Protein AF-A0A2G2WR36-F1 (afdb_monomer_lite)

Organism: Capsicum baccatum (NCBI:txid33114)

pLDDT: mean 80.93, std 10.85, range [40.44, 93.38]

Foldseek 3Di:
DPQDEAAEDEPDDAPEEDEHAHYAEYEYADDQHEYEYAYAEYAEYAYEDDNYEYEYHYAEYAEYHYEEECEEYEYDYAEYAEYEYEEYNYEYEYDYAEYAEYEYEEECYEYEAAYAEYAEYEYEYYNYHYHHHYVYYNYYHYHD

Radius of gyration: 14.62 Å; chains: 1; bounding box: 48×35×26 Å

Structure (mmCIF, N/CA/C/O backbone):
data_AF-A0A2G2WR36-F1
#
_entry.id   AF-A0A2G2WR36-F1
#
loop_
_atom_site.group_PDB
_atom_site.id
_atom_site.type_symbol
_atom_site.label_atom_id
_atom_site.label_alt_id
_atom_site.label_comp_id
_atom_site.label_asym_id
_atom_site.label_entity_id
_atom_site.label_seq_id
_atom_site.pdbx_PDB_ins_code
_atom_site.Cartn_x
_atom_site.Cartn_y
_atom_site.Cartn_z
_atom_site.occupancy
_atom_site.B_iso_or_equiv
_atom_site.auth_seq_id
_atom_site.auth_comp_id
_atom_site.auth_asym_id
_atom_site.auth_atom_id
_atom_site.pdbx_PDB_model_num
ATOM 1 N N . MET A 1 1 ? -27.578 -4.378 6.962 1.00 42.62 1 MET A N 1
ATOM 2 C CA . MET A 1 1 ? -26.174 -4.473 6.534 1.00 42.62 1 MET A CA 1
ATOM 3 C C . MET A 1 1 ? -25.582 -5.659 7.254 1.00 42.62 1 MET A C 1
ATOM 5 O O . MET A 1 1 ? -25.434 -5.601 8.467 1.00 42.62 1 MET A O 1
ATOM 9 N N . THR A 1 2 ? -25.398 -6.766 6.547 1.00 40.44 2 THR A N 1
ATOM 10 C CA . THR A 1 2 ? -24.475 -7.819 6.970 1.00 40.44 2 THR A CA 1
ATOM 11 C C . THR A 1 2 ? -23.077 -7.257 6.755 1.00 40.44 2 THR A C 1
ATOM 13 O O . THR A 1 2 ? -22.782 -6.759 5.674 1.00 40.44 2 THR A O 1
ATOM 16 N N . VAL A 1 3 ? -22.293 -7.186 7.826 1.00 48.81 3 VAL A N 1
ATOM 17 C CA . VAL A 1 3 ? -20.876 -6.839 7.738 1.00 48.81 3 VAL A CA 1
ATOM 18 C C . VAL A 1 3 ? -20.191 -8.168 7.484 1.00 48.81 3 VAL A C 1
ATOM 20 O O . VAL A 1 3 ? -20.155 -9.004 8.389 1.00 48.81 3 VAL A O 1
ATOM 23 N N . ASP A 1 4 ? -19.762 -8.404 6.251 1.00 56.31 4 ASP A N 1
ATOM 24 C CA . ASP A 1 4 ? -18.991 -9.601 5.946 1.00 56.31 4 ASP A CA 1
ATOM 25 C C . ASP A 1 4 ? -17.599 -9.396 6.551 1.00 56.31 4 ASP A C 1
ATOM 27 O O . ASP A 1 4 ? -16.868 -8.467 6.197 1.00 56.31 4 ASP A O 1
ATOM 31 N N . LEU A 1 5 ? -17.320 -10.193 7.583 1.00 60.22 5 LEU A N 1
ATOM 32 C CA . LEU A 1 5 ? -16.052 -10.232 8.296 1.00 60.22 5 LEU A CA 1
ATOM 33 C C . LEU A 1 5 ? -15.257 -11.402 7.729 1.00 60.22 5 LEU A C 1
ATOM 35 O O . LEU A 1 5 ? -15.575 -12.558 8.021 1.00 60.22 5 LEU A O 1
ATOM 39 N N . PHE A 1 6 ? -14.230 -11.103 6.943 1.00 65.88 6 PHE A N 1
ATOM 40 C CA . PHE A 1 6 ? -13.301 -12.118 6.468 1.00 65.88 6 PHE A CA 1
ATOM 41 C C . PHE A 1 6 ? -12.182 -12.280 7.494 1.00 65.88 6 PHE A C 1
ATOM 43 O O . PHE A 1 6 ? -11.482 -11.329 7.848 1.00 65.88 6 PHE A O 1
ATOM 50 N N . THR A 1 7 ? -12.057 -13.491 8.034 1.00 64.25 7 THR A N 1
ATOM 51 C CA . THR A 1 7 ? -11.033 -13.813 9.036 1.00 64.25 7 THR A CA 1
ATOM 52 C C . THR A 1 7 ? -9.643 -13.915 8.428 1.00 64.25 7 THR A C 1
ATOM 54 O O . THR A 1 7 ? -8.677 -13.652 9.127 1.00 64.25 7 THR A O 1
ATOM 57 N N . SER A 1 8 ? -9.560 -14.299 7.157 1.00 65.06 8 SER A N 1
ATOM 58 C CA . SER A 1 8 ? -8.372 -14.196 6.319 1.00 65.06 8 SER A CA 1
ATOM 59 C C . SER A 1 8 ? -8.827 -14.234 4.867 1.00 65.06 8 SER A C 1
ATOM 61 O O . SER A 1 8 ? -9.792 -14.943 4.562 1.00 65.06 8 SER A O 1
ATOM 63 N N . ILE A 1 9 ? -8.162 -13.474 4.012 1.00 69.56 9 ILE A N 1
ATOM 64 C CA . ILE A 1 9 ? -8.235 -13.605 2.559 1.00 69.56 9 ILE A CA 1
ATOM 65 C C . ILE A 1 9 ? -6.863 -14.084 2.109 1.00 69.56 9 ILE A C 1
ATOM 67 O O . ILE A 1 9 ? -5.856 -13.555 2.575 1.00 69.56 9 ILE A O 1
ATOM 71 N N . ASP A 1 10 ? -6.884 -15.120 1.285 1.00 66.38 10 ASP A N 1
ATOM 72 C CA . ASP A 1 10 ? -5.730 -15.683 0.602 1.00 66.38 10 ASP A CA 1
ATOM 73 C C . ASP A 1 10 ? -6.059 -15.539 -0.880 1.00 66.38 10 ASP A C 1
ATOM 75 O O . ASP A 1 10 ? -7.054 -16.126 -1.329 1.00 66.38 10 ASP A O 1
ATOM 79 N N . ILE A 1 11 ? -5.355 -14.648 -1.573 1.00 64.00 11 ILE A N 1
ATOM 80 C CA . ILE A 1 11 ? -5.595 -14.400 -2.994 1.00 64.00 11 ILE A CA 1
ATOM 81 C C . ILE A 1 11 ? -4.681 -15.371 -3.740 1.00 64.00 11 ILE A C 1
ATOM 83 O O . ILE A 1 11 ? -3.464 -15.247 -3.715 1.00 64.00 11 ILE A O 1
ATOM 87 N N . LEU A 1 12 ? -5.279 -16.468 -4.212 1.00 52.41 12 LEU A N 1
ATOM 88 C CA . LEU A 1 12 ? -4.573 -17.647 -4.737 1.00 52.41 12 LEU A CA 1
ATOM 89 C C . LEU A 1 12 ? -4.817 -17.864 -6.234 1.00 52.41 12 LEU A C 1
ATOM 91 O O . LEU A 1 12 ? -4.203 -18.754 -6.826 1.00 52.41 12 LEU A O 1
ATOM 95 N N . ASP A 1 13 ? -5.759 -17.122 -6.815 1.00 58.72 13 ASP A N 1
ATOM 96 C CA . ASP A 1 13 ? -6.116 -17.190 -8.224 1.00 58.72 13 ASP A CA 1
ATOM 97 C C . ASP A 1 13 ? -5.752 -15.842 -8.860 1.00 58.72 13 ASP A C 1
ATOM 99 O O . ASP A 1 13 ? -6.143 -14.804 -8.346 1.00 58.72 13 ASP A O 1
ATOM 103 N N . ALA A 1 14 ? -5.012 -15.878 -9.971 1.00 62.50 14 ALA A N 1
ATOM 104 C CA . ALA A 1 14 ? -4.585 -14.679 -10.688 1.00 62.50 14 ALA A CA 1
ATOM 105 C C . ALA A 1 14 ? -5.761 -13.802 -11.142 1.00 62.50 14 ALA A C 1
ATOM 107 O O . ALA A 1 14 ? -6.782 -14.336 -11.601 1.00 62.50 14 ALA A O 1
ATOM 108 N N . ASP A 1 15 ? -5.552 -12.484 -11.139 1.00 72.81 15 ASP A N 1
ATOM 109 C CA . ASP A 1 15 ? -6.476 -11.468 -11.652 1.00 72.81 15 ASP A CA 1
ATOM 110 C C . ASP A 1 15 ? -7.756 -11.284 -10.808 1.00 72.81 15 ASP A C 1
ATOM 112 O O . ASP A 1 15 ? -8.845 -11.019 -11.352 1.00 72.81 15 ASP A O 1
ATOM 116 N N . ASP A 1 16 ? -7.676 -11.438 -9.484 1.00 76.69 16 ASP A N 1
ATOM 117 C CA . ASP A 1 16 ? -8.828 -11.354 -8.592 1.00 76.69 16 ASP A CA 1
ATOM 118 C C . ASP A 1 16 ? -9.160 -9.905 -8.187 1.00 76.69 16 ASP A C 1
ATOM 120 O O . ASP A 1 16 ? -8.320 -9.056 -7.897 1.00 76.69 16 ASP A O 1
ATOM 124 N N . ILE A 1 17 ? -10.465 -9.605 -8.120 1.00 81.38 17 ILE A N 1
ATOM 125 C CA . ILE A 1 17 ? -10.976 -8.330 -7.595 1.00 81.38 17 ILE A CA 1
ATOM 126 C C . ILE A 1 17 ? -11.900 -8.605 -6.419 1.00 81.38 17 ILE A C 1
ATOM 128 O O . ILE A 1 17 ? -12.994 -9.165 -6.582 1.00 81.38 17 ILE A O 1
ATOM 132 N N . LEU A 1 18 ? -11.514 -8.130 -5.236 1.00 80.38 18 LEU A N 1
ATOM 133 C CA . LEU A 1 18 ? -12.246 -8.371 -4.003 1.00 80.38 18 LEU A CA 1
ATOM 134 C C . LEU A 1 18 ? -12.734 -7.087 -3.332 1.00 80.38 18 LEU A C 1
ATOM 136 O O . LEU A 1 18 ? -12.008 -6.113 -3.163 1.00 80.38 18 LEU A O 1
ATOM 140 N N . TYR A 1 19 ? -13.983 -7.136 -2.864 1.00 82.56 19 TYR A N 1
ATOM 141 C CA . TYR A 1 19 ? -14.600 -6.089 -2.056 1.00 82.56 19 TYR A CA 1
ATOM 142 C C . TYR A 1 19 ? -14.940 -6.626 -0.669 1.00 82.56 19 TYR A C 1
ATOM 144 O O . TYR A 1 19 ? -15.737 -7.560 -0.531 1.00 82.56 19 TYR A O 1
ATOM 152 N N . ALA A 1 20 ? -14.403 -5.999 0.374 1.00 79.75 20 ALA A N 1
ATOM 153 C CA . ALA A 1 20 ? -14.640 -6.391 1.756 1.00 79.75 20 ALA A CA 1
ATOM 154 C C . ALA A 1 20 ? -14.971 -5.186 2.649 1.00 79.75 20 ALA A C 1
ATOM 156 O O . ALA A 1 20 ? -14.516 -4.066 2.457 1.00 79.75 20 ALA A O 1
ATOM 157 N N . SER A 1 21 ? -15.785 -5.391 3.685 1.00 83.81 21 SER A N 1
ATOM 158 C CA . SER A 1 21 ? -15.971 -4.341 4.700 1.00 83.81 21 SER A CA 1
ATOM 159 C C . SER A 1 21 ? -14.872 -4.402 5.751 1.00 83.81 21 SER A C 1
ATOM 161 O O . SER A 1 21 ? -14.233 -3.396 6.046 1.00 83.81 21 SER A O 1
ATOM 163 N N . VAL A 1 22 ? -14.660 -5.581 6.334 1.00 81.12 22 VAL A N 1
ATOM 164 C CA . VAL A 1 22 ? -13.655 -5.778 7.376 1.00 81.12 22 VAL A CA 1
ATOM 165 C C . VAL A 1 22 ? -12.885 -7.052 7.084 1.00 81.12 22 VAL A C 1
ATOM 167 O O . VAL A 1 22 ? -13.472 -8.133 6.991 1.00 81.12 22 VAL A O 1
ATOM 170 N N . VAL A 1 23 ? -11.571 -6.905 6.994 1.00 80.44 23 VAL A N 1
ATOM 171 C CA . VAL A 1 23 ? -10.622 -7.991 6.795 1.00 80.44 23 VAL A CA 1
ATOM 172 C C . VAL A 1 23 ? -9.691 -8.036 7.995 1.00 80.44 23 VAL A C 1
ATOM 174 O O . VAL A 1 23 ? -9.080 -7.035 8.370 1.00 80.44 23 VAL A O 1
ATOM 177 N N . SER A 1 24 ? -9.602 -9.193 8.643 1.00 80.00 24 SER A N 1
ATOM 178 C CA . SER A 1 24 ? -8.638 -9.370 9.729 1.00 80.00 24 SER A CA 1
ATOM 179 C C . SER A 1 24 ? -7.222 -9.482 9.170 1.00 80.00 24 SER A C 1
ATOM 181 O O . SER A 1 24 ? -6.339 -8.753 9.605 1.00 80.00 24 SER A O 1
ATOM 183 N N . SER A 1 25 ? -7.011 -10.346 8.184 1.00 78.06 25 SER A N 1
ATOM 184 C CA . SER A 1 25 ? -5.718 -10.504 7.527 1.00 78.06 25 SER A CA 1
ATOM 185 C C . SER A 1 25 ? -5.885 -10.694 6.029 1.00 78.06 25 SER A C 1
ATOM 187 O O . SER A 1 25 ? -6.786 -11.410 5.591 1.00 78.06 25 SER A O 1
ATOM 189 N N . VAL A 1 26 ? -5.011 -10.049 5.273 1.00 76.88 26 VAL A N 1
ATOM 190 C CA . VAL A 1 26 ? -4.720 -10.374 3.880 1.00 76.88 26 VAL A CA 1
ATOM 191 C C . VAL A 1 26 ? -3.335 -10.994 3.898 1.00 76.88 26 VAL A C 1
ATOM 193 O O . VAL A 1 26 ? -2.414 -10.379 4.444 1.00 76.88 26 VAL A O 1
ATOM 196 N N . SER A 1 27 ? -3.225 -12.220 3.403 1.00 73.94 27 SER A N 1
ATOM 197 C CA . SER A 1 27 ? -1.941 -12.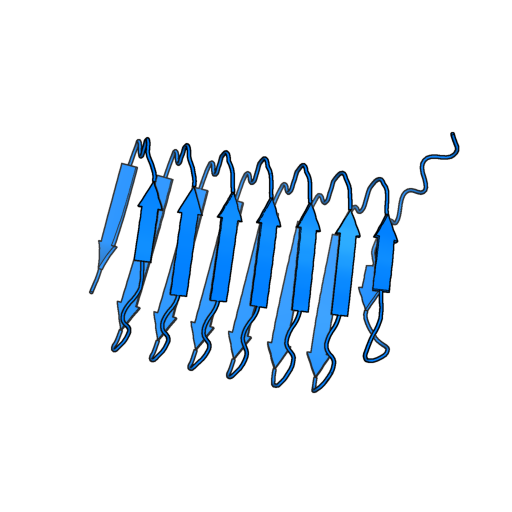821 3.068 1.00 73.94 27 SER A CA 1
ATOM 198 C C . SER A 1 27 ? -1.956 -13.157 1.594 1.00 73.94 27 SER A C 1
ATOM 200 O O . SER A 1 27 ? -2.941 -13.721 1.125 1.00 73.94 27 SER A O 1
ATOM 202 N N . SER A 1 28 ? -0.874 -12.827 0.919 1.00 67.44 28 SER A N 1
ATOM 203 C CA . SER A 1 28 ? -0.682 -13.113 -0.490 1.00 67.44 28 SER A CA 1
ATOM 204 C C . SER A 1 28 ? 0.766 -13.555 -0.649 1.00 67.44 28 SER A C 1
ATOM 206 O O . SER A 1 28 ? 1.664 -12.750 -0.424 1.00 67.44 28 SER A O 1
ATOM 208 N N . ASP A 1 29 ? 0.961 -14.839 -0.953 1.00 63.00 29 ASP A N 1
ATOM 209 C CA . ASP A 1 29 ? 2.224 -15.365 -1.483 1.00 63.00 29 ASP A CA 1
ATOM 210 C C . ASP A 1 29 ? 1.989 -15.514 -2.992 1.00 63.00 29 ASP A C 1
ATOM 212 O O . ASP A 1 29 ? 1.581 -16.581 -3.470 1.00 63.00 29 ASP A O 1
ATOM 216 N N . ILE A 1 30 ? 2.091 -14.398 -3.708 1.00 57.75 30 ILE A N 1
ATOM 217 C CA . ILE A 1 30 ? 1.667 -14.289 -5.104 1.00 57.75 30 ILE A CA 1
ATOM 218 C C . ILE A 1 30 ? 2.886 -14.489 -6.006 1.00 57.75 30 ILE A C 1
ATOM 220 O O . ILE A 1 30 ? 3.941 -13.907 -5.789 1.00 57.75 30 ILE A O 1
ATOM 224 N N . LEU A 1 31 ? 2.718 -15.354 -7.008 1.00 53.34 31 LEU A N 1
ATOM 225 C CA . LEU A 1 31 ? 3.643 -15.525 -8.124 1.00 53.34 31 LEU A CA 1
ATOM 226 C C . LEU A 1 31 ? 2.863 -15.245 -9.410 1.00 53.34 31 LEU A C 1
ATOM 228 O O . LEU A 1 31 ? 1.916 -15.993 -9.686 1.00 53.34 31 LEU A O 1
ATOM 232 N N . ASP A 1 32 ? 3.269 -14.250 -10.199 1.00 61.31 32 ASP A N 1
ATOM 233 C CA . ASP A 1 32 ? 2.712 -13.967 -11.536 1.00 61.31 32 ASP A CA 1
ATOM 234 C C . ASP A 1 32 ? 1.186 -13.666 -11.572 1.00 61.31 32 ASP A C 1
ATOM 236 O O . ASP A 1 32 ? 0.463 -14.221 -12.416 1.00 61.31 32 ASP A O 1
ATOM 240 N N . ALA A 1 33 ? 0.647 -12.862 -10.647 1.00 68.62 33 ALA A N 1
ATOM 241 C CA . ALA A 1 33 ? -0.798 -12.637 -10.526 1.00 68.62 33 ALA A CA 1
ATOM 242 C C . ALA A 1 33 ? -1.187 -11.260 -9.955 1.00 68.62 33 ALA A C 1
ATOM 244 O O . ALA A 1 33 ? -1.052 -11.032 -8.764 1.00 68.62 33 ALA A O 1
ATOM 245 N N . ASP A 1 34 ? -1.768 -10.400 -10.792 1.00 78.94 34 ASP A N 1
ATOM 246 C CA . ASP A 1 34 ? -2.160 -9.034 -10.417 1.00 78.94 34 ASP A CA 1
ATOM 247 C C . ASP A 1 34 ? -3.518 -9.004 -9.691 1.00 78.94 34 ASP A C 1
ATOM 249 O O . ASP A 1 34 ? -4.540 -9.377 -10.276 1.00 78.94 34 ASP A O 1
ATOM 253 N N . ASP A 1 35 ? -3.597 -8.485 -8.466 1.00 78.38 35 ASP A N 1
ATOM 254 C CA . ASP A 1 35 ? -4.833 -8.465 -7.680 1.00 78.38 35 ASP A CA 1
ATOM 255 C C . ASP A 1 35 ? -5.283 -7.065 -7.237 1.00 78.38 35 ASP A C 1
ATOM 257 O O . ASP A 1 35 ? -4.515 -6.134 -6.984 1.00 78.38 35 ASP A O 1
ATOM 261 N N . ILE A 1 36 ? -6.603 -6.898 -7.081 1.00 82.25 36 ILE A N 1
ATOM 262 C CA . ILE A 1 36 ? -7.204 -5.667 -6.553 1.00 82.25 36 ILE A CA 1
ATOM 263 C C . ILE A 1 36 ? -8.050 -5.965 -5.320 1.00 82.25 36 ILE A C 1
ATOM 265 O O . ILE A 1 36 ? -9.081 -6.641 -5.386 1.00 82.25 36 ILE A O 1
ATOM 269 N N . LEU A 1 37 ? -7.710 -5.329 -4.198 1.00 82.06 37 LEU A N 1
ATOM 270 C CA . LEU A 1 37 ? -8.502 -5.380 -2.971 1.00 82.06 37 LEU A CA 1
ATOM 271 C C . LEU A 1 37 ? -9.039 -3.998 -2.586 1.00 82.06 37 LEU A C 1
ATOM 273 O O . LEU A 1 37 ? -8.288 -3.060 -2.347 1.00 82.06 37 LEU A O 1
ATOM 277 N N . ASP A 1 38 ? -10.358 -3.890 -2.431 1.00 85.81 38 ASP A N 1
ATOM 278 C CA . ASP A 1 38 ? -11.036 -2.733 -1.841 1.00 85.81 38 ASP A CA 1
ATOM 279 C C . ASP A 1 38 ? -11.676 -3.131 -0.506 1.00 85.81 38 ASP A C 1
ATOM 281 O O . ASP A 1 38 ? -12.655 -3.888 -0.444 1.00 85.81 38 ASP A O 1
ATOM 285 N N . ALA A 1 39 ? -11.104 -2.629 0.589 1.00 82.94 39 ALA A N 1
ATOM 286 C CA . ALA A 1 39 ? -11.524 -2.944 1.943 1.00 82.94 39 ALA A CA 1
ATOM 287 C C . ALA A 1 39 ? -11.742 -1.693 2.804 1.00 82.94 39 ALA A C 1
ATOM 289 O O . ALA A 1 39 ? -10.920 -0.792 2.854 1.00 82.94 39 ALA A O 1
ATOM 290 N N . SER A 1 40 ? -12.807 -1.619 3.609 1.00 86.69 40 SER A N 1
ATOM 291 C CA . SER A 1 40 ? -12.927 -0.461 4.521 1.00 86.69 40 SER A CA 1
ATOM 292 C C . SER A 1 40 ? -11.904 -0.514 5.664 1.00 86.69 40 SER A C 1
ATOM 294 O O . SER A 1 40 ? -11.283 0.498 5.993 1.00 86.69 40 SER A O 1
ATOM 296 N N . VAL A 1 41 ? -11.726 -1.680 6.287 1.00 83.25 41 VAL A N 1
ATOM 297 C CA . VAL A 1 41 ? -10.788 -1.877 7.401 1.00 83.25 41 VAL A CA 1
ATOM 298 C C . VAL A 1 41 ? -9.999 -3.160 7.193 1.00 83.25 41 VAL A C 1
ATOM 300 O O . VAL A 1 41 ? -10.604 -4.222 7.041 1.00 83.25 41 VAL A O 1
ATOM 303 N N . VAL A 1 42 ? -8.674 -3.067 7.276 1.00 82.44 42 VAL A N 1
ATOM 304 C CA . VAL A 1 42 ? -7.754 -4.207 7.230 1.00 82.44 42 VAL A CA 1
ATOM 305 C C . VAL A 1 42 ? -6.884 -4.201 8.484 1.00 82.44 42 VAL A C 1
ATOM 307 O O . VAL A 1 42 ? -6.217 -3.211 8.784 1.00 82.44 42 VAL A O 1
ATOM 310 N N . SER A 1 43 ? -6.902 -5.276 9.273 1.00 84.38 43 SER A N 1
ATOM 311 C CA . SER A 1 43 ? -6.068 -5.311 10.483 1.00 84.38 43 SER A CA 1
ATOM 312 C C . SER A 1 43 ? -4.601 -5.600 10.157 1.00 84.38 43 SER A C 1
ATOM 314 O O . SER A 1 43 ? -3.719 -4.980 10.751 1.00 84.38 43 SER A O 1
ATOM 316 N N . SER A 1 44 ? -4.325 -6.498 9.217 1.00 81.62 44 SER A N 1
ATOM 317 C CA . SER A 1 44 ? -2.967 -6.764 8.744 1.00 81.62 44 SER A CA 1
ATOM 318 C C . SER A 1 44 ? -2.950 -7.122 7.265 1.00 81.62 44 SER A C 1
ATOM 320 O O . SER A 1 44 ? -3.769 -7.924 6.818 1.00 81.62 44 SER A O 1
ATOM 322 N N . VAL A 1 45 ? -1.987 -6.567 6.548 1.00 81.25 45 VAL A N 1
ATOM 323 C CA . VAL A 1 45 ? -1.586 -6.983 5.206 1.00 81.25 45 VAL A CA 1
ATOM 324 C C . VAL A 1 45 ? -0.183 -7.553 5.336 1.00 81.25 45 VAL A C 1
ATOM 326 O O . VAL A 1 45 ? 0.666 -6.919 5.964 1.00 81.25 45 VAL A O 1
ATOM 329 N N . SER A 1 46 ? 0.012 -8.758 4.822 1.00 82.06 46 SER A N 1
ATOM 330 C CA . SER A 1 46 ? 1.317 -9.387 4.664 1.00 82.06 46 SER A CA 1
ATOM 331 C C . SER A 1 46 ? 1.390 -9.866 3.229 1.00 82.06 46 SER A C 1
ATOM 333 O O . SER A 1 46 ? 0.568 -10.703 2.860 1.00 82.06 46 SER A O 1
ATOM 335 N N . LYS A 1 47 ? 2.317 -9.347 2.437 1.00 75.31 47 LYS A N 1
ATOM 336 C CA . LYS A 1 47 ? 2.548 -9.873 1.096 1.00 75.31 47 LYS A CA 1
ATOM 337 C C . LYS A 1 47 ? 4.015 -10.208 0.905 1.00 75.31 47 LYS A C 1
ATOM 339 O O . LYS A 1 47 ? 4.869 -9.497 1.431 1.00 75.31 47 LYS A O 1
ATOM 344 N N . ASP A 1 48 ? 4.233 -11.303 0.206 1.00 68.94 48 ASP A N 1
ATOM 345 C CA . ASP A 1 48 ? 5.512 -11.732 -0.339 1.00 68.94 48 ASP A CA 1
ATOM 346 C C . ASP A 1 48 ? 5.234 -11.873 -1.841 1.00 68.94 48 ASP A C 1
ATOM 348 O O . ASP A 1 48 ? 4.509 -12.790 -2.253 1.00 68.94 48 ASP A O 1
ATOM 352 N N . ILE A 1 49 ? 5.624 -10.854 -2.609 1.00 64.12 49 ILE A N 1
ATOM 353 C CA . ILE A 1 49 ? 5.236 -10.686 -4.016 1.00 64.12 49 ILE A CA 1
ATOM 354 C C . ILE A 1 49 ? 6.458 -10.912 -4.897 1.00 64.12 49 ILE A C 1
ATOM 356 O O . ILE A 1 49 ? 7.542 -10.408 -4.597 1.00 64.12 49 ILE A O 1
ATOM 360 N N . LEU A 1 50 ? 6.271 -11.702 -5.953 1.00 57.81 50 LEU A N 1
ATOM 361 C CA . LEU A 1 50 ? 7.268 -11.892 -6.996 1.00 57.81 50 LEU A CA 1
ATOM 362 C C . LEU A 1 50 ? 6.601 -12.053 -8.374 1.00 57.81 50 LEU A C 1
ATOM 364 O O . LEU A 1 50 ? 5.755 -12.934 -8.567 1.00 57.81 50 LEU A O 1
ATOM 368 N N . ASP A 1 51 ? 7.045 -11.246 -9.330 1.00 63.34 51 ASP A N 1
ATOM 369 C CA . ASP A 1 51 ? 6.498 -11.057 -10.677 1.00 63.34 51 ASP A CA 1
ATOM 370 C C . ASP A 1 51 ? 4.973 -10.683 -10.755 1.00 63.34 51 ASP A C 1
ATOM 372 O O . ASP A 1 51 ? 4.288 -11.124 -11.681 1.00 63.34 51 ASP A O 1
ATOM 376 N N . ALA A 1 52 ? 4.385 -9.929 -9.809 1.00 70.31 52 ALA A N 1
ATOM 377 C CA . ALA A 1 52 ? 2.984 -9.469 -9.809 1.00 70.31 52 ALA A CA 1
ATOM 378 C C . ALA A 1 52 ? 2.725 -8.005 -9.364 1.00 70.31 52 ALA A C 1
ATOM 380 O O . ALA A 1 52 ? 3.214 -7.576 -8.324 1.00 70.31 52 ALA A O 1
ATOM 381 N N . ASP A 1 53 ? 1.826 -7.294 -10.064 1.00 79.00 53 ASP A N 1
ATOM 382 C CA . ASP A 1 53 ? 1.433 -5.908 -9.745 1.00 79.00 53 ASP A CA 1
ATOM 383 C C . ASP A 1 53 ? 0.068 -5.847 -9.013 1.00 79.00 53 ASP A C 1
ATOM 385 O O . ASP A 1 53 ? -0.990 -6.068 -9.620 1.00 79.00 53 ASP A O 1
ATOM 389 N N . ASP A 1 54 ? 0.020 -5.437 -7.740 1.00 78.50 54 ASP A N 1
ATOM 390 C CA . ASP A 1 54 ? -1.234 -5.342 -6.982 1.00 78.50 54 ASP A CA 1
ATOM 391 C C . ASP A 1 54 ? -1.687 -3.912 -6.652 1.00 78.50 54 ASP A C 1
ATOM 393 O O . ASP A 1 54 ? -0.929 -2.952 -6.478 1.00 78.50 54 ASP A O 1
ATOM 397 N N . ILE A 1 55 ? -2.997 -3.778 -6.402 1.00 83.69 55 ILE A N 1
ATOM 398 C CA . ILE A 1 55 ? -3.594 -2.541 -5.891 1.00 83.69 55 ILE A CA 1
ATOM 399 C C . ILE A 1 55 ? -4.445 -2.788 -4.644 1.00 83.69 55 ILE A C 1
ATOM 401 O O . ILE A 1 55 ? -5.469 -3.477 -4.669 1.00 83.69 55 ILE A O 1
ATOM 405 N N . LEU A 1 56 ? -4.109 -2.097 -3.550 1.00 84.38 56 LEU A N 1
ATOM 406 C CA . LEU A 1 56 ? -4.893 -2.094 -2.314 1.00 84.38 56 LEU A CA 1
ATOM 407 C C . LEU A 1 56 ? -5.521 -0.725 -2.032 1.00 84.38 56 LEU A C 1
ATOM 409 O O . LEU A 1 56 ? -4.842 0.271 -1.785 1.00 84.38 56 LEU A O 1
ATOM 413 N N . TYR A 1 57 ? -6.849 -0.698 -1.943 1.00 86.56 57 TYR A N 1
ATOM 414 C CA . TYR A 1 57 ? -7.624 0.415 -1.408 1.00 86.56 57 TYR A CA 1
ATOM 415 C C . TYR A 1 57 ? -8.121 0.098 0.000 1.00 86.56 57 TYR A C 1
ATOM 417 O O . TYR A 1 57 ? -8.889 -0.843 0.210 1.00 86.56 57 TYR A O 1
ATOM 425 N N . ALA A 1 58 ? -7.744 0.929 0.973 1.00 85.50 58 ALA A N 1
ATOM 426 C CA . ALA A 1 58 ? -8.250 0.829 2.329 1.00 85.50 58 ALA A CA 1
ATOM 427 C C . ALA A 1 58 ? -8.570 2.170 2.996 1.00 85.50 58 ALA A C 1
ATOM 429 O O . ALA A 1 58 ? -7.925 3.189 2.778 1.00 85.50 58 ALA A O 1
ATOM 430 N N . SER A 1 59 ? -9.569 2.209 3.883 1.00 88.75 59 SER A N 1
ATOM 431 C CA . SER A 1 59 ? -9.727 3.397 4.743 1.00 88.75 59 SER A CA 1
ATOM 432 C C . SER A 1 59 ? -8.791 3.322 5.947 1.00 88.75 59 SER A C 1
ATOM 434 O O . SER A 1 59 ? -8.124 4.301 6.279 1.00 88.75 59 SER A O 1
ATOM 436 N N . ILE A 1 60 ? -8.732 2.169 6.611 1.00 86.75 60 ILE A N 1
ATOM 437 C CA . ILE A 1 60 ? -7.909 1.968 7.805 1.00 86.75 60 ILE A CA 1
ATOM 438 C C . ILE A 1 60 ? -7.113 0.681 7.647 1.00 86.75 60 ILE A C 1
ATOM 440 O O . ILE A 1 60 ? -7.709 -0.380 7.464 1.00 86.75 60 ILE A O 1
ATOM 444 N N . VAL A 1 61 ? -5.796 0.780 7.809 1.00 86.25 61 VAL A N 1
ATOM 445 C CA . VAL A 1 61 ? -4.889 -0.363 7.873 1.00 86.25 61 VAL A CA 1
ATOM 446 C C . VAL A 1 61 ? -4.109 -0.321 9.181 1.00 86.25 61 VAL A C 1
ATOM 448 O O . VAL A 1 61 ? -3.473 0.678 9.519 1.00 86.25 61 VAL A O 1
ATOM 451 N N . SER A 1 62 ? -4.171 -1.388 9.971 1.00 87.94 62 SER A N 1
ATOM 452 C CA . SER A 1 62 ? -3.398 -1.433 11.217 1.00 87.94 62 SER A CA 1
ATOM 453 C C . SER A 1 62 ? -1.928 -1.758 10.962 1.00 87.94 62 SER A C 1
ATOM 455 O O . SER A 1 62 ? -1.069 -1.117 11.558 1.00 87.94 62 SER A O 1
ATOM 457 N N . SER A 1 63 ? -1.621 -2.700 10.077 1.00 86.25 63 SER A N 1
ATOM 458 C CA . SER A 1 63 ? -0.241 -3.044 9.734 1.00 86.25 63 SER A CA 1
ATOM 459 C C . SER A 1 63 ? -0.139 -3.431 8.270 1.00 86.25 63 SER A C 1
ATOM 461 O O . SER A 1 63 ? -0.986 -4.184 7.790 1.00 86.25 63 SER A O 1
ATOM 463 N N . VAL A 1 64 ? 0.909 -2.952 7.613 1.00 85.19 64 VAL A N 1
ATOM 464 C CA . VAL A 1 64 ? 1.352 -3.391 6.289 1.00 85.19 64 VAL A CA 1
ATOM 465 C C . VAL A 1 64 ? 2.762 -3.934 6.445 1.00 85.19 64 VAL A C 1
ATOM 467 O O . VAL A 1 64 ? 3.604 -3.262 7.043 1.00 85.19 64 VAL A O 1
ATOM 470 N N . LEU A 1 65 ? 2.960 -5.164 5.991 1.00 85.44 65 LEU A N 1
ATOM 471 C CA . LEU A 1 65 ? 4.247 -5.821 5.836 1.00 85.44 65 LEU A CA 1
ATOM 472 C C . LEU A 1 65 ? 4.315 -6.286 4.385 1.00 85.44 65 LEU A C 1
ATOM 474 O O . LEU A 1 65 ? 3.470 -7.086 3.981 1.00 85.44 65 LEU A O 1
ATOM 478 N N . THR A 1 66 ? 5.272 -5.775 3.633 1.00 81.19 66 THR A N 1
ATOM 479 C CA . THR A 1 66 ? 5.446 -6.144 2.230 1.00 81.19 66 THR A CA 1
ATOM 480 C C . THR A 1 66 ? 6.914 -6.440 1.982 1.00 81.19 66 THR A C 1
ATOM 482 O O . THR A 1 66 ? 7.769 -5.688 2.447 1.00 81.19 66 THR A O 1
ATOM 485 N N . ASP A 1 67 ? 7.168 -7.562 1.329 1.00 78.88 67 ASP A N 1
ATOM 486 C CA . ASP A 1 67 ? 8.453 -7.933 0.742 1.00 78.88 67 ASP A CA 1
ATOM 487 C C . ASP A 1 67 ? 8.184 -8.033 -0.763 1.00 78.88 67 ASP A C 1
ATOM 489 O O . ASP A 1 67 ? 7.285 -8.785 -1.165 1.00 78.88 67 ASP A O 1
ATOM 493 N N . ILE A 1 68 ? 8.819 -7.164 -1.548 1.00 73.44 68 ILE A N 1
ATOM 494 C CA . ILE A 1 68 ? 8.536 -6.979 -2.976 1.00 73.44 68 ILE A CA 1
ATOM 495 C C . ILE A 1 68 ? 9.834 -7.119 -3.754 1.00 73.44 68 ILE A C 1
ATOM 497 O O . ILE A 1 68 ? 10.857 -6.521 -3.408 1.00 73.44 68 ILE A O 1
ATOM 501 N N . LEU A 1 69 ? 9.776 -7.932 -4.804 1.00 72.56 69 LEU A N 1
ATOM 502 C CA . LEU A 1 69 ? 10.929 -8.298 -5.605 1.00 72.56 69 LEU A CA 1
ATOM 503 C C . LEU A 1 69 ? 10.544 -8.273 -7.088 1.00 72.56 69 LEU A C 1
ATOM 505 O O . LEU A 1 69 ? 9.744 -9.103 -7.510 1.00 72.56 69 LEU A O 1
ATOM 509 N N . ASP A 1 70 ? 11.160 -7.368 -7.856 1.00 70.56 70 ASP A N 1
ATOM 510 C CA . ASP A 1 70 ? 10.968 -7.188 -9.308 1.00 70.56 70 ASP A CA 1
ATOM 511 C C . ASP A 1 70 ? 9.559 -6.685 -9.761 1.00 70.56 70 ASP A C 1
ATOM 513 O O . ASP A 1 70 ? 9.253 -6.780 -10.952 1.00 70.56 70 ASP A O 1
ATOM 517 N N . ASP A 1 71 ? 8.737 -6.099 -8.868 1.00 77.31 71 ASP A N 1
ATOM 518 C CA . ASP A 1 71 ? 7.329 -5.702 -9.132 1.00 77.31 71 ASP A CA 1
ATOM 519 C C . ASP A 1 71 ? 6.876 -4.335 -8.619 1.00 77.31 71 ASP A C 1
ATOM 521 O O . ASP A 1 71 ? 7.394 -3.847 -7.622 1.00 77.31 71 ASP A O 1
ATOM 525 N N . ASP A 1 72 ? 5.816 -3.776 -9.219 1.00 82.00 72 ASP A N 1
ATOM 526 C CA . ASP A 1 72 ? 5.293 -2.453 -8.867 1.00 82.00 72 ASP A CA 1
ATOM 527 C C . ASP A 1 72 ? 3.924 -2.533 -8.152 1.00 82.00 72 ASP A C 1
ATOM 529 O O . ASP A 1 72 ? 2.882 -2.825 -8.753 1.00 82.00 72 ASP A O 1
ATOM 533 N N . ASP A 1 73 ? 3.869 -2.141 -6.878 1.00 81.06 73 ASP A N 1
ATOM 534 C CA . ASP A 1 73 ? 2.670 -2.219 -6.040 1.00 81.06 73 ASP A CA 1
ATOM 535 C C . ASP A 1 73 ? 2.092 -0.834 -5.693 1.00 81.06 73 ASP A C 1
ATOM 537 O O . ASP A 1 73 ? 2.783 0.175 -5.499 1.00 81.06 73 ASP A O 1
ATOM 541 N N . ILE A 1 74 ? 0.759 -0.754 -5.551 1.00 85.69 74 ILE A N 1
ATOM 542 C CA . ILE A 1 74 ? 0.088 0.501 -5.176 1.00 85.69 74 ILE A CA 1
ATOM 543 C C . ILE A 1 74 ? -0.823 0.349 -3.956 1.00 85.69 74 ILE A C 1
ATOM 545 O O . ILE A 1 74 ? -1.866 -0.313 -3.980 1.00 85.69 74 ILE A O 1
ATOM 549 N N . LEU A 1 75 ? -0.528 1.121 -2.905 1.00 86.06 75 LEU A N 1
ATOM 550 C CA . LEU A 1 75 ? -1.345 1.221 -1.695 1.00 86.06 75 LEU A CA 1
ATOM 551 C C . LEU A 1 75 ? -1.994 2.600 -1.531 1.00 86.06 75 LEU A C 1
ATOM 553 O O . LEU A 1 75 ? -1.331 3.617 -1.327 1.00 86.06 75 LEU A O 1
ATOM 557 N N . TYR A 1 76 ? -3.323 2.620 -1.452 1.00 89.50 76 TYR A N 1
ATOM 558 C CA . TYR A 1 76 ? -4.110 3.777 -1.031 1.00 89.50 76 TYR A CA 1
ATOM 559 C C . TYR A 1 76 ? -4.754 3.542 0.333 1.00 89.50 76 TYR A C 1
ATOM 561 O O . TYR A 1 76 ? -5.656 2.718 0.478 1.00 89.50 76 TYR A O 1
ATOM 569 N N . ALA A 1 77 ? -4.370 4.341 1.327 1.00 88.19 77 ALA A N 1
ATOM 570 C CA . ALA A 1 77 ? -4.926 4.299 2.672 1.00 88.19 77 ALA A CA 1
ATOM 571 C C . ALA A 1 77 ? -5.352 5.683 3.191 1.00 88.19 77 ALA A C 1
ATOM 573 O O . ALA A 1 77 ? -4.761 6.708 2.867 1.00 88.19 77 ALA A O 1
ATOM 574 N N . SER A 1 78 ? -6.356 5.769 4.071 1.00 91.62 78 SER A N 1
ATOM 575 C CA . SER A 1 78 ? -6.548 7.016 4.842 1.00 91.62 78 SER A CA 1
ATOM 576 C C . SER A 1 78 ? -5.689 7.017 6.103 1.00 91.62 78 SER A C 1
ATOM 578 O O . SER A 1 78 ? -5.001 7.995 6.389 1.00 91.62 78 SER A O 1
ATOM 580 N N . VAL A 1 79 ? -5.702 5.922 6.860 1.00 89.25 79 VAL A N 1
ATOM 581 C CA . VAL A 1 79 ? -4.937 5.789 8.103 1.00 89.25 79 VAL A CA 1
ATOM 582 C C . VAL A 1 79 ? -4.171 4.480 8.091 1.00 89.25 79 VAL A C 1
ATOM 584 O O . VAL A 1 79 ? -4.785 3.424 7.958 1.00 89.25 79 VAL A O 1
ATOM 587 N N . VAL A 1 80 ? -2.862 4.559 8.315 1.00 88.88 80 VAL A N 1
ATOM 588 C CA . VAL A 1 80 ? -1.988 3.407 8.521 1.00 88.88 80 VAL A CA 1
ATOM 589 C C . VAL A 1 80 ? -1.270 3.543 9.857 1.00 88.88 80 VAL A C 1
ATOM 591 O O . VAL A 1 80 ? -0.685 4.584 10.168 1.00 88.88 80 VAL A O 1
ATOM 594 N N . SER A 1 81 ? -1.327 2.514 10.702 1.00 90.12 81 SER A N 1
ATOM 595 C CA . SER A 1 81 ? -0.568 2.565 11.957 1.00 90.12 81 SER A CA 1
ATOM 596 C C . SER A 1 81 ? 0.900 2.222 11.723 1.00 90.12 81 SER A C 1
ATOM 598 O O . SER A 1 81 ? 1.763 2.957 12.197 1.00 90.12 81 SER A O 1
ATOM 600 N N . ILE A 1 82 ? 1.186 1.127 11.024 1.00 88.88 82 ILE A N 1
ATOM 601 C CA . ILE A 1 82 ? 2.551 0.654 10.777 1.00 88.88 82 ILE A CA 1
ATOM 602 C C . ILE A 1 82 ? 2.680 0.248 9.311 1.00 88.88 82 ILE A C 1
ATOM 604 O O . ILE A 1 82 ? 1.823 -0.478 8.808 1.00 88.88 82 ILE A O 1
ATOM 608 N N . VAL A 1 83 ? 3.754 0.705 8.678 1.00 88.12 83 VAL A N 1
ATOM 609 C CA . VAL A 1 83 ? 4.243 0.242 7.378 1.00 88.12 83 VAL A CA 1
ATOM 610 C C . VAL A 1 83 ? 5.653 -0.298 7.589 1.00 88.12 83 VAL A C 1
ATOM 612 O O . VAL A 1 83 ? 6.472 0.389 8.204 1.00 88.12 83 VAL A O 1
ATOM 615 N N . SER A 1 84 ? 5.901 -1.518 7.123 1.00 89.56 84 SER A N 1
ATOM 616 C CA . SER A 1 84 ? 7.238 -2.069 6.917 1.00 89.56 84 SER A CA 1
ATOM 617 C C . SER A 1 84 ? 7.304 -2.617 5.501 1.00 89.56 84 SER A C 1
ATOM 619 O O . SER A 1 84 ? 6.489 -3.476 5.170 1.00 89.56 84 SER A O 1
ATOM 621 N N . THR A 1 85 ? 8.240 -2.129 4.707 1.00 85.00 85 THR A N 1
ATOM 622 C CA . THR A 1 85 ? 8.435 -2.553 3.318 1.00 85.00 85 THR A CA 1
ATOM 623 C C . THR A 1 85 ? 9.910 -2.850 3.082 1.00 85.00 85 THR A C 1
ATOM 625 O O . THR A 1 85 ? 10.759 -2.090 3.552 1.00 85.00 85 THR A O 1
ATOM 628 N N . ASP A 1 86 ? 10.189 -3.969 2.429 1.00 85.00 86 ASP A N 1
ATOM 629 C CA . ASP A 1 86 ? 11.499 -4.343 1.892 1.00 85.00 86 ASP A CA 1
ATOM 630 C C . ASP A 1 86 ? 11.308 -4.470 0.377 1.00 85.00 86 ASP A C 1
ATOM 632 O O . ASP A 1 86 ? 10.401 -5.188 -0.052 1.00 85.00 86 ASP A O 1
ATOM 636 N N . ILE A 1 87 ? 12.033 -3.665 -0.398 1.00 81.56 87 ILE A N 1
ATOM 637 C CA . ILE A 1 87 ? 11.796 -3.468 -1.835 1.00 81.56 87 ILE A CA 1
ATOM 638 C C . ILE A 1 87 ? 13.118 -3.657 -2.575 1.00 81.56 87 ILE A C 1
ATOM 640 O O . ILE A 1 87 ? 14.124 -3.011 -2.259 1.00 81.56 87 ILE A O 1
ATOM 644 N N . LEU A 1 88 ? 13.108 -4.544 -3.569 1.00 83.94 88 LEU A N 1
ATOM 645 C CA . LEU A 1 88 ? 14.255 -4.849 -4.416 1.00 83.94 88 LEU A CA 1
ATOM 646 C C . LEU A 1 88 ? 13.858 -4.828 -5.896 1.00 83.94 88 LEU A C 1
ATOM 648 O O . LEU A 1 88 ? 13.014 -5.623 -6.303 1.00 83.94 88 LEU A O 1
ATOM 652 N N . ASP A 1 89 ? 14.528 -3.986 -6.691 1.00 82.12 89 ASP A N 1
ATOM 653 C CA . ASP A 1 89 ? 14.341 -3.892 -8.153 1.00 82.12 89 ASP A CA 1
ATOM 654 C C . ASP A 1 89 ? 12.867 -3.614 -8.579 1.00 82.12 8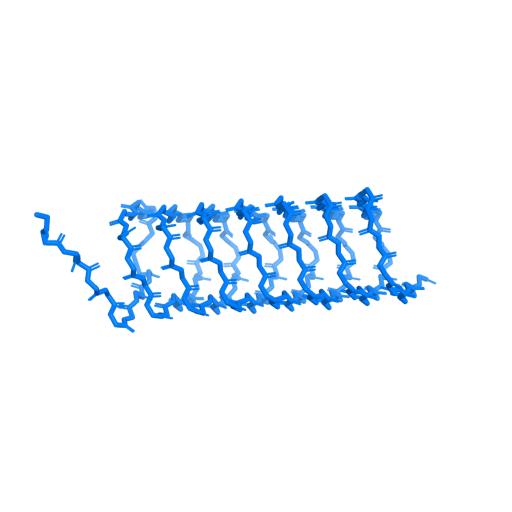9 ASP A C 1
ATOM 656 O O . ASP A 1 89 ? 12.414 -4.068 -9.627 1.00 82.12 89 ASP A O 1
ATOM 660 N N . ALA A 1 90 ? 12.122 -2.860 -7.763 1.00 81.75 90 ALA A N 1
ATOM 661 C CA . ALA A 1 90 ? 10.660 -2.704 -7.794 1.00 81.75 90 ALA A CA 1
ATOM 662 C C . ALA A 1 90 ? 10.233 -1.242 -7.537 1.00 81.75 90 ALA A C 1
ATOM 664 O O . ALA A 1 90 ? 10.783 -0.630 -6.627 1.00 81.75 90 ALA A O 1
ATOM 665 N N . ASP A 1 91 ? 9.276 -0.670 -8.281 1.00 85.19 91 ASP A N 1
ATOM 666 C CA . ASP A 1 91 ? 8.848 0.732 -8.116 1.00 85.19 91 ASP A CA 1
ATOM 667 C C . ASP A 1 91 ? 7.445 0.844 -7.473 1.00 85.19 91 ASP A C 1
ATOM 669 O O . ASP A 1 91 ? 6.403 0.796 -8.138 1.00 85.19 91 ASP A O 1
ATOM 673 N N . ASP A 1 92 ? 7.394 1.136 -6.174 1.00 84.12 92 ASP A N 1
ATOM 674 C CA . ASP A 1 92 ? 6.161 1.187 -5.391 1.00 84.12 92 ASP A CA 1
ATOM 675 C C . ASP A 1 92 ? 5.582 2.584 -5.175 1.00 84.12 92 ASP A C 1
ATOM 677 O O . ASP A 1 92 ? 6.253 3.624 -5.095 1.00 84.12 92 ASP A O 1
ATOM 681 N N . ILE A 1 93 ? 4.265 2.612 -4.945 1.00 87.38 93 ILE A N 1
ATOM 682 C CA . ILE A 1 93 ? 3.552 3.835 -4.583 1.00 87.38 93 ILE A CA 1
ATOM 683 C C . ILE A 1 93 ? 2.647 3.645 -3.366 1.00 87.38 93 ILE A C 1
ATOM 685 O O . ILE A 1 93 ? 1.616 2.970 -3.399 1.00 87.38 93 ILE A O 1
ATOM 689 N N . LEU A 1 94 ? 2.923 4.413 -2.309 1.00 87.94 94 LEU A N 1
ATOM 690 C CA . LEU A 1 94 ? 2.082 4.495 -1.119 1.00 87.94 94 LEU A CA 1
ATOM 691 C C . LEU A 1 94 ? 1.499 5.895 -0.928 1.00 87.94 94 LEU A C 1
ATOM 693 O O . LEU A 1 94 ? 2.199 6.880 -0.681 1.00 87.94 94 LEU A O 1
ATOM 697 N N . TYR A 1 95 ? 0.171 5.961 -0.911 1.00 91.12 95 TYR A N 1
ATOM 698 C CA . TYR A 1 95 ? -0.595 7.148 -0.555 1.00 91.12 95 TYR A CA 1
ATOM 699 C C . TYR A 1 95 ? -1.349 6.940 0.754 1.00 91.12 95 TYR A C 1
ATOM 701 O O . TYR A 1 95 ? -2.284 6.143 0.832 1.00 91.12 95 TYR A O 1
ATOM 709 N N . ALA A 1 96 ? -1.016 7.730 1.774 1.00 89.31 96 ALA A N 1
ATOM 710 C CA . ALA A 1 96 ? -1.705 7.724 3.060 1.00 89.31 96 ALA A CA 1
ATOM 711 C C . ALA A 1 96 ? -2.099 9.136 3.521 1.00 89.31 96 ALA A C 1
ATOM 713 O O . ALA A 1 96 ? -1.421 10.113 3.244 1.00 89.31 96 ALA A O 1
ATOM 714 N N . SER A 1 97 ? -3.180 9.313 4.287 1.00 92.12 97 SER A N 1
ATOM 715 C CA . SER A 1 97 ? -3.371 10.611 4.974 1.00 92.12 97 SER A CA 1
ATOM 716 C C . SER A 1 97 ? -2.577 10.670 6.277 1.00 92.12 97 SER A C 1
ATOM 718 O O . SER A 1 97 ? -1.974 11.694 6.597 1.00 92.12 97 SER A O 1
ATOM 720 N N . VAL A 1 98 ? -2.570 9.580 7.042 1.00 91.06 98 VAL A N 1
ATOM 721 C CA . VAL A 1 98 ? -1.880 9.493 8.331 1.00 91.06 98 VAL A CA 1
ATOM 722 C C . VAL A 1 98 ? -1.114 8.183 8.415 1.00 91.06 98 VAL A C 1
ATOM 724 O O . VAL A 1 98 ? -1.720 7.124 8.276 1.00 91.06 98 VAL A O 1
ATOM 727 N N . VAL A 1 99 ? 0.178 8.263 8.723 1.00 92.00 99 VAL A N 1
ATOM 728 C CA . VAL A 1 99 ? 1.055 7.123 9.009 1.00 92.00 99 VAL A CA 1
ATOM 729 C C . VAL A 1 99 ? 1.656 7.304 10.399 1.00 92.00 99 VAL A C 1
ATOM 731 O O . VAL A 1 99 ? 2.235 8.345 10.714 1.00 92.00 99 VAL A O 1
ATOM 734 N N . SER A 1 100 ? 1.513 6.321 11.287 1.00 92.19 100 SER A N 1
ATOM 735 C CA . SER A 1 100 ? 2.119 6.454 12.625 1.00 92.19 100 SER A CA 1
ATOM 736 C C . SER A 1 100 ? 3.592 6.038 12.611 1.00 92.19 100 SER A C 1
ATOM 738 O O . SER A 1 100 ? 4.439 6.737 13.172 1.00 92.19 100 SER A O 1
ATOM 740 N N . SER A 1 101 ? 3.924 4.946 11.933 1.00 91.06 101 SER A N 1
ATOM 741 C CA . SER A 1 101 ? 5.303 4.502 11.758 1.00 91.06 101 SER A CA 1
ATOM 742 C C . SER A 1 101 ? 5.511 3.913 10.372 1.00 91.06 101 SER A C 1
ATOM 744 O O . SER A 1 101 ? 4.655 3.169 9.898 1.00 91.06 101 SER A O 1
ATOM 746 N N . MET A 1 102 ? 6.633 4.268 9.759 1.00 90.31 102 MET A N 1
ATOM 747 C CA . MET A 1 102 ? 7.115 3.747 8.487 1.00 90.31 102 MET A CA 1
ATOM 748 C C . MET A 1 102 ? 8.557 3.285 8.670 1.00 90.31 102 MET A C 1
ATOM 750 O O . MET A 1 102 ? 9.372 4.027 9.229 1.00 90.31 102 MET A O 1
ATOM 754 N N . LEU A 1 103 ? 8.833 2.073 8.208 1.00 91.00 103 LEU A N 1
ATOM 755 C CA . LEU A 1 103 ? 10.158 1.501 8.027 1.00 91.00 103 LEU A CA 1
ATOM 756 C C . LEU A 1 103 ? 10.229 0.994 6.590 1.00 91.00 103 LEU A C 1
ATOM 758 O O . LEU A 1 103 ? 9.346 0.247 6.179 1.00 91.00 103 LEU A O 1
ATOM 762 N N . THR A 1 104 ? 11.246 1.401 5.855 1.00 87.50 104 THR A N 1
ATOM 763 C CA . THR A 1 104 ? 11.391 1.042 4.447 1.00 87.50 104 THR A CA 1
ATO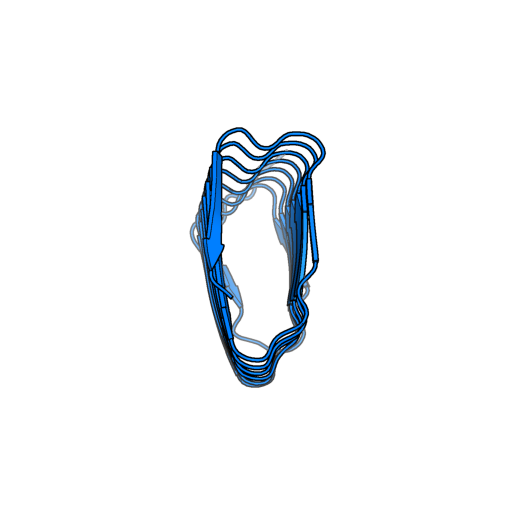M 764 C C . THR A 1 104 ? 12.869 0.786 4.178 1.00 87.50 104 THR A C 1
ATOM 766 O O . THR A 1 104 ? 13.700 1.591 4.609 1.00 87.50 104 THR A O 1
ATOM 769 N N . ASP A 1 105 ? 13.173 -0.340 3.548 1.00 88.00 105 ASP A N 1
ATOM 770 C CA . ASP A 1 105 ? 14.492 -0.696 3.016 1.00 88.00 105 ASP A CA 1
ATOM 771 C C . ASP A 1 105 ? 14.331 -0.839 1.497 1.00 88.00 105 ASP A C 1
ATOM 773 O O . ASP A 1 105 ? 13.396 -1.510 1.057 1.00 88.00 105 ASP A O 1
ATOM 777 N N . ILE A 1 106 ? 15.140 -0.115 0.724 1.00 84.38 106 ILE A N 1
ATOM 778 C CA . ILE A 1 106 ? 15.006 0.011 -0.734 1.00 84.38 106 ILE A CA 1
ATOM 779 C C . ILE A 1 106 ? 16.366 -0.242 -1.374 1.00 84.38 106 ILE A C 1
ATOM 781 O O . ILE A 1 106 ? 17.353 0.428 -1.042 1.00 84.38 106 ILE A O 1
ATOM 785 N N . LEU A 1 107 ? 16.412 -1.165 -2.333 1.00 86.19 107 LEU A N 1
ATOM 786 C CA . LEU A 1 107 ? 17.598 -1.459 -3.129 1.00 86.19 107 LEU A CA 1
ATOM 787 C C . LEU A 1 107 ? 17.262 -1.479 -4.628 1.00 86.19 107 LEU A C 1
ATOM 789 O O . LEU A 1 107 ? 16.418 -2.255 -5.060 1.00 86.19 107 LEU A O 1
ATOM 793 N N . ASP A 1 108 ? 17.970 -0.657 -5.413 1.00 84.69 108 ASP A N 1
ATOM 794 C CA . ASP A 1 108 ? 17.852 -0.592 -6.884 1.00 84.69 108 ASP A CA 1
ATOM 795 C C . ASP A 1 108 ? 16.412 -0.293 -7.399 1.00 84.69 108 ASP A C 1
ATOM 797 O O . ASP A 1 108 ? 16.012 -0.743 -8.469 1.00 84.69 108 ASP A O 1
ATOM 801 N N . ALA A 1 109 ? 15.649 0.515 -6.655 1.00 85.44 109 ALA A N 1
ATOM 802 C CA . ALA A 1 109 ? 14.224 0.817 -6.866 1.00 85.44 109 ALA A CA 1
ATOM 803 C C . ALA A 1 109 ? 13.923 2.338 -6.839 1.00 85.44 109 ALA A C 1
ATOM 805 O O . ALA A 1 109 ? 14.723 3.113 -6.317 1.00 85.44 109 ALA A O 1
ATOM 806 N N . ASP A 1 110 ? 12.816 2.813 -7.417 1.00 86.19 110 ASP A N 1
ATOM 807 C CA . ASP A 1 110 ? 12.413 4.231 -7.406 1.00 86.19 110 ASP A CA 1
ATOM 808 C C . ASP A 1 110 ? 10.982 4.418 -6.834 1.00 86.19 110 ASP A C 1
ATOM 810 O O . ASP A 1 110 ? 9.994 4.549 -7.565 1.00 86.19 110 ASP A O 1
ATOM 814 N N . ASP A 1 111 ? 10.871 4.581 -5.513 1.00 85.81 111 ASP A N 1
ATOM 815 C CA . ASP A 1 111 ? 9.585 4.589 -4.804 1.00 85.81 111 ASP A CA 1
ATOM 816 C C . ASP A 1 111 ? 8.982 5.974 -4.545 1.00 85.81 111 ASP A C 1
ATOM 818 O O . ASP A 1 111 ? 9.654 7.004 -4.380 1.00 85.81 111 ASP A O 1
ATOM 822 N N . ILE A 1 112 ? 7.655 6.005 -4.380 1.00 88.06 112 ILE A N 1
ATOM 823 C CA . ILE A 1 112 ? 6.909 7.197 -3.967 1.00 88.06 112 ILE A CA 1
ATOM 824 C C . ILE A 1 112 ? 6.084 6.933 -2.708 1.00 88.06 112 ILE A C 1
ATOM 826 O O . ILE A 1 112 ? 5.012 6.329 -2.725 1.00 88.06 112 ILE A O 1
ATOM 830 N N . PHE A 1 113 ? 6.486 7.587 -1.623 1.00 88.06 113 PHE A N 1
ATOM 831 C CA . PHE A 1 113 ? 5.756 7.634 -0.365 1.00 88.06 113 PHE A CA 1
ATOM 832 C C . PHE A 1 113 ? 5.162 9.021 -0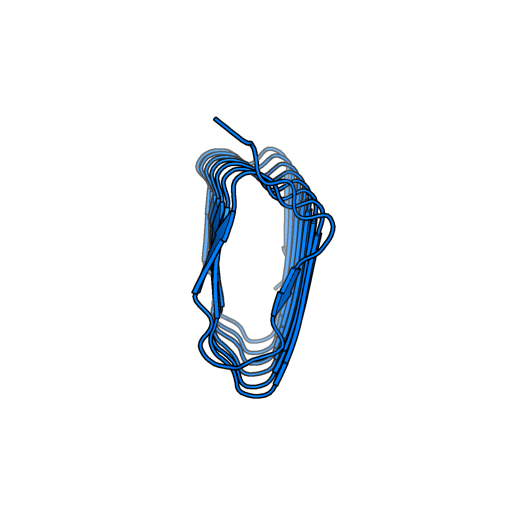.126 1.00 88.06 113 PHE A C 1
ATOM 834 O O . PHE A 1 113 ? 5.875 9.996 0.123 1.00 88.06 113 PHE A O 1
ATOM 841 N N . ASN A 1 114 ? 3.834 9.128 -0.131 1.00 91.06 114 ASN A N 1
ATOM 842 C CA . ASN A 1 114 ? 3.137 10.380 0.149 1.00 91.06 114 ASN A CA 1
ATOM 843 C C . ASN A 1 114 ? 2.205 10.254 1.357 1.00 91.06 114 ASN A C 1
ATOM 845 O O . ASN A 1 114 ? 1.247 9.473 1.348 1.00 91.06 114 ASN A O 1
ATOM 849 N N . ALA A 1 115 ? 2.448 11.074 2.384 1.00 89.50 115 ALA A N 1
ATOM 850 C CA . ALA A 1 115 ? 1.574 11.150 3.544 1.00 89.50 115 ALA A CA 1
ATOM 851 C C . ALA A 1 115 ? 1.336 12.561 4.086 1.00 89.50 115 ALA A C 1
ATOM 853 O O . ALA A 1 115 ? 2.254 13.335 4.308 1.00 89.50 115 ALA A O 1
ATOM 854 N N . SER A 1 116 ? 0.098 12.916 4.444 1.00 92.19 116 SER A N 1
ATOM 855 C CA . SER A 1 116 ? -0.128 14.240 5.062 1.00 92.19 116 SER A CA 1
ATOM 856 C C . SER A 1 116 ? 0.510 14.354 6.454 1.00 92.19 116 SER A C 1
ATOM 858 O O . SER A 1 116 ? 1.062 15.399 6.804 1.00 92.19 116 SER A O 1
ATOM 860 N N . VAL A 1 117 ? 0.437 13.299 7.265 1.00 90.56 117 VAL A N 1
ATOM 861 C CA . VAL A 1 117 ? 0.991 13.276 8.624 1.00 90.56 117 VAL A CA 1
ATOM 862 C C . VAL A 1 117 ? 1.741 11.979 8.860 1.00 90.56 117 VAL A C 1
ATOM 864 O O . VAL A 1 117 ? 1.170 10.905 8.704 1.00 90.56 117 VAL A O 1
ATOM 867 N N . MET A 1 118 ? 2.977 12.091 9.335 1.00 90.00 118 MET A N 1
ATOM 868 C CA . MET A 1 118 ? 3.823 10.970 9.702 1.00 90.00 118 MET A CA 1
ATOM 869 C C . MET A 1 118 ? 4.439 11.170 11.088 1.00 90.00 118 MET A C 1
ATOM 871 O O . MET A 1 118 ? 5.084 12.184 11.371 1.00 90.00 118 MET A O 1
ATOM 875 N N . SER A 1 119 ? 4.232 10.223 12.005 1.00 92.00 119 SER A N 1
ATOM 876 C CA . SER A 1 119 ? 4.819 10.354 13.348 1.00 92.00 119 SER A CA 1
ATOM 877 C C . SER A 1 119 ? 6.271 9.877 13.394 1.00 92.00 119 SER A C 1
ATOM 879 O O . SER A 1 119 ? 7.089 10.492 14.076 1.00 92.00 119 SER A O 1
ATOM 881 N N . SER A 1 120 ? 6.615 8.809 12.683 1.00 89.69 120 SER A N 1
ATOM 882 C CA . SER A 1 120 ? 7.989 8.312 12.598 1.00 89.69 120 SER A CA 1
ATOM 883 C C . SER A 1 120 ? 8.250 7.695 11.235 1.00 89.69 120 SER A C 1
ATOM 885 O O . SER A 1 120 ? 7.392 6.972 10.735 1.00 89.69 120 SER A O 1
ATOM 887 N N . VAL A 1 121 ? 9.421 7.983 10.673 1.00 90.56 121 VAL A N 1
ATOM 888 C CA . VAL A 1 121 ? 9.923 7.357 9.450 1.00 90.56 121 VAL A CA 1
ATOM 889 C C . VAL A 1 121 ? 11.373 6.939 9.620 1.00 90.56 121 VAL A C 1
ATOM 891 O O . VAL A 1 121 ? 12.167 7.692 10.197 1.00 90.56 121 VAL A O 1
ATOM 894 N N . SER A 1 122 ? 11.683 5.743 9.139 1.00 91.62 122 SER A N 1
ATOM 895 C CA . SER A 1 122 ? 13.034 5.276 8.868 1.00 91.62 122 SER A CA 1
ATOM 896 C C . SER A 1 122 ? 13.078 4.761 7.439 1.00 91.62 122 SER A C 1
ATOM 898 O O . SER A 1 122 ? 12.268 3.904 7.101 1.00 91.62 122 SER A O 1
ATOM 900 N N . THR A 1 123 ? 14.015 5.258 6.648 1.00 87.25 123 THR A N 1
ATOM 901 C CA . THR A 1 123 ? 14.246 4.793 5.278 1.00 87.25 123 THR A CA 1
ATOM 902 C C . THR A 1 123 ? 15.733 4.483 5.136 1.00 87.25 123 THR A C 1
ATOM 904 O O . THR A 1 123 ? 16.549 5.310 5.556 1.00 87.25 123 THR A O 1
ATOM 907 N N . ASP A 1 124 ? 16.069 3.303 4.634 1.00 88.38 124 ASP A N 1
ATOM 908 C CA . ASP A 1 124 ? 17.413 2.932 4.179 1.00 88.38 124 ASP A CA 1
ATOM 909 C C . ASP A 1 124 ? 17.328 2.726 2.665 1.00 88.38 124 ASP A C 1
ATOM 911 O O . ASP A 1 124 ? 16.397 2.076 2.195 1.00 88.38 124 ASP A O 1
ATOM 915 N N . ILE A 1 125 ? 18.195 3.398 1.912 1.00 84.06 125 ILE A N 1
ATOM 916 C CA . ILE A 1 125 ? 18.099 3.510 0.454 1.00 84.06 125 ILE A CA 1
ATOM 917 C C . ILE A 1 125 ? 19.472 3.227 -0.141 1.00 84.06 125 ILE A C 1
ATOM 919 O O . ILE A 1 125 ? 20.448 3.906 0.190 1.00 84.06 125 ILE A O 1
ATOM 923 N N . LEU A 1 126 ? 19.550 2.286 -1.076 1.00 84.56 126 LEU A N 1
ATOM 924 C CA . LEU A 1 126 ? 20.763 1.980 -1.826 1.00 84.56 126 LEU A CA 1
ATOM 925 C C . LEU A 1 126 ? 20.477 1.956 -3.331 1.00 84.56 126 LEU A C 1
ATOM 927 O O . LEU A 1 126 ? 19.612 1.230 -3.798 1.00 84.56 126 LEU A O 1
ATOM 931 N N . ASP A 1 127 ? 21.243 2.750 -4.089 1.00 82.75 127 ASP A N 1
ATOM 932 C CA . ASP A 1 127 ? 21.191 2.812 -5.562 1.00 82.75 127 ASP A CA 1
ATOM 933 C C . ASP A 1 127 ? 19.792 3.136 -6.159 1.00 82.75 127 ASP A C 1
ATOM 935 O O . ASP A 1 127 ? 19.484 2.793 -7.295 1.00 82.75 127 ASP A O 1
ATOM 939 N N . ALA A 1 128 ? 19.002 3.922 -5.421 1.00 85.31 128 ALA A N 1
ATOM 940 C CA . ALA A 1 128 ? 17.588 4.234 -5.661 1.00 85.31 128 ALA A CA 1
ATOM 941 C C . ALA A 1 128 ? 17.294 5.761 -5.704 1.00 85.31 128 ALA A C 1
ATOM 943 O O . ALA A 1 128 ? 18.109 6.570 -5.228 1.00 85.31 128 ALA A O 1
ATOM 944 N N . ASN A 1 129 ? 16.164 6.201 -6.285 1.00 83.31 129 ASN A N 1
ATOM 945 C CA . ASN A 1 129 ? 15.744 7.621 -6.364 1.00 83.31 129 ASN A CA 1
ATOM 946 C C . ASN A 1 129 ? 14.349 7.902 -5.782 1.00 83.31 129 ASN A C 1
ATOM 948 O O . ASN A 1 129 ? 13.470 8.453 -6.455 1.00 83.31 129 ASN A O 1
ATOM 952 N N . ASP A 1 130 ? 14.197 7.683 -4.483 1.00 84.38 130 ASP A N 1
ATOM 953 C CA . ASP A 1 130 ? 12.877 7.752 -3.857 1.00 84.38 130 ASP A CA 1
ATOM 954 C C . ASP A 1 130 ? 12.374 9.162 -3.541 1.00 84.38 130 ASP A C 1
ATOM 956 O O . ASP A 1 130 ? 13.113 10.128 -3.287 1.00 84.38 130 ASP A O 1
ATOM 960 N N . ILE A 1 131 ? 11.050 9.264 -3.471 1.00 86.88 131 ILE A N 1
ATOM 961 C CA . ILE A 1 131 ? 10.319 10.459 -3.074 1.00 86.88 131 ILE A CA 1
ATOM 962 C C . ILE A 1 131 ? 9.536 10.178 -1.795 1.00 86.88 131 ILE A C 1
ATOM 964 O O . ILE A 1 131 ? 8.499 9.525 -1.809 1.00 86.88 131 ILE A O 1
ATOM 968 N N . LEU A 1 132 ? 9.954 10.813 -0.699 1.00 86.75 132 LEU A N 1
ATOM 969 C CA . LEU A 1 132 ? 9.176 10.897 0.537 1.00 86.75 132 LEU A CA 1
ATOM 970 C C . LEU A 1 132 ? 8.562 12.297 0.696 1.00 86.75 132 LEU A C 1
ATOM 972 O O . LEU A 1 132 ? 9.241 13.251 1.091 1.00 86.75 132 LEU A O 1
ATOM 976 N N . ASP A 1 133 ? 7.265 12.432 0.419 1.00 89.44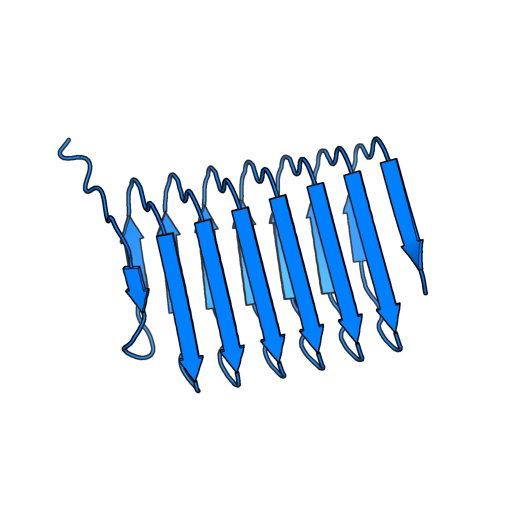 133 ASP A N 1
ATOM 977 C CA . ASP A 1 133 ? 6.512 13.679 0.581 1.00 89.44 133 ASP A CA 1
ATOM 978 C C . ASP A 1 133 ? 5.579 13.606 1.790 1.00 89.44 133 ASP A C 1
ATOM 980 O O . ASP A 1 133 ? 4.571 12.895 1.787 1.00 89.44 133 ASP A O 1
ATOM 984 N N . ALA A 1 134 ? 5.888 14.391 2.825 1.00 88.44 134 ALA A N 1
ATOM 985 C CA . ALA A 1 134 ? 4.978 14.558 3.940 1.00 88.44 134 ALA A CA 1
ATOM 986 C C . ALA A 1 134 ? 4.861 15.986 4.461 1.00 88.44 134 ALA A C 1
AT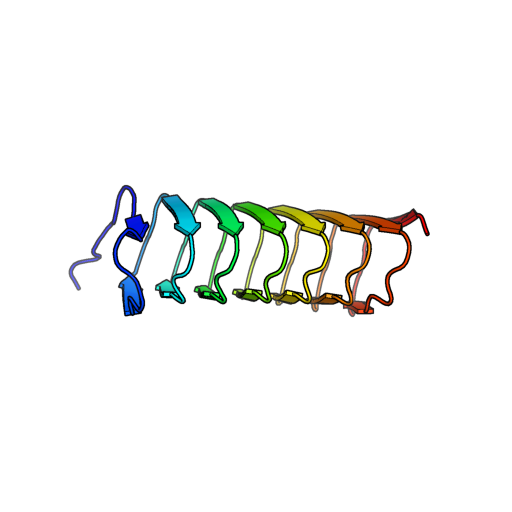OM 988 O O . ALA A 1 134 ? 5.846 16.684 4.704 1.00 88.44 134 ALA A O 1
ATOM 989 N N . SER A 1 135 ? 3.617 16.411 4.712 1.00 91.19 135 SER A N 1
ATOM 990 C CA . SER A 1 135 ? 3.344 17.768 5.208 1.00 91.19 135 SER A CA 1
ATOM 991 C C . SER A 1 135 ? 3.768 17.955 6.665 1.00 91.19 135 SER A C 1
ATOM 993 O O . SER A 1 135 ? 4.154 19.054 7.067 1.00 91.19 135 SER A O 1
ATOM 995 N N . VAL A 1 136 ? 3.674 16.900 7.477 1.00 91.19 136 VAL A N 1
ATOM 996 C CA . VAL A 1 136 ? 4.071 16.912 8.887 1.00 91.19 136 VAL A CA 1
ATOM 997 C C . VAL A 1 136 ? 4.812 15.624 9.206 1.00 91.19 136 VAL A C 1
ATOM 999 O O . VAL A 1 136 ? 4.212 14.558 9.155 1.00 91.19 136 VAL A O 1
ATOM 1002 N N . VAL A 1 137 ? 6.077 15.730 9.617 1.00 90.56 137 VAL A N 1
ATOM 1003 C CA . VAL A 1 137 ? 6.879 14.602 10.110 1.00 90.56 137 VAL A CA 1
ATOM 1004 C C . VAL A 1 137 ? 7.369 14.915 11.518 1.00 90.56 137 VAL A C 1
ATOM 1006 O O . VAL A 1 137 ? 7.972 15.965 11.743 1.00 90.56 137 VAL A O 1
ATOM 1009 N N . SER A 1 138 ? 7.085 14.038 12.486 1.00 93.38 138 SER A N 1
ATOM 1010 C CA . SER A 1 138 ? 7.514 14.265 13.879 1.00 93.38 138 SER A CA 1
ATOM 1011 C C . SER A 1 138 ? 8.932 13.758 14.159 1.00 93.38 138 SER A C 1
ATOM 1013 O O . SER A 1 138 ? 9.636 14.352 14.973 1.00 93.38 138 SER A O 1
ATOM 1015 N N . SER A 1 139 ? 9.356 12.683 13.492 1.00 91.69 139 SER A N 1
ATOM 1016 C CA . SER A 1 139 ? 10.696 12.100 13.600 1.00 91.69 139 SER A CA 1
ATOM 1017 C C . SER A 1 139 ? 11.065 11.404 12.295 1.00 91.69 139 SER A C 1
ATOM 1019 O O . SER A 1 139 ? 10.233 10.684 11.749 1.00 91.69 139 SER A O 1
ATOM 1021 N N . SER A 1 140 ? 12.303 11.579 11.835 1.00 89.75 140 SER A N 1
ATOM 1022 C CA . SER A 1 140 ? 12.812 10.958 10.610 1.00 89.75 140 SER A CA 1
ATOM 1023 C C . SER A 1 140 ? 14.261 10.501 10.760 1.00 89.75 140 SER A C 1
ATOM 1025 O O . SER A 1 140 ? 15.082 11.233 11.321 1.00 89.75 140 SER A O 1
ATOM 1027 N N . LEU A 1 141 ? 14.566 9.328 10.216 1.00 90.31 141 LEU A N 1
ATOM 1028 C CA . LEU A 1 141 ? 15.911 8.839 9.936 1.00 90.31 141 LEU A CA 1
ATOM 1029 C C . LEU A 1 141 ? 15.933 8.380 8.476 1.00 90.31 141 LEU A C 1
ATOM 1031 O O . LEU A 1 141 ? 15.067 7.622 8.073 1.00 90.31 141 LEU A O 1
ATOM 1035 N N . ILE A 1 142 ? 16.861 8.903 7.686 1.00 86.69 142 ILE A N 1
ATOM 1036 C CA . ILE A 1 142 ? 17.019 8.537 6.277 1.00 86.69 142 ILE A CA 1
ATOM 1037 C C . ILE A 1 142 ? 18.510 8.274 6.089 1.00 86.69 142 ILE A C 1
ATOM 1039 O O . ILE A 1 142 ? 19.307 9.170 6.405 1.00 86.69 142 ILE A O 1
ATOM 1043 N N . ASP A 1 143 ? 18.860 7.062 5.673 1.00 86.38 143 ASP A N 1
ATOM 1044 C CA . ASP A 1 143 ? 20.210 6.659 5.266 1.00 86.38 143 ASP A CA 1
ATOM 1045 C C . ASP A 1 143 ? 20.219 6.447 3.742 1.00 86.38 143 ASP A C 1
ATOM 1047 O O . ASP A 1 143 ? 19.228 5.975 3.189 1.00 86.38 143 ASP A O 1
ATOM 1051 N N . MET A 1 144 ? 21.270 6.931 3.073 1.00 79.50 144 MET A N 1
ATOM 1052 C CA . MET A 1 144 ? 21.434 6.949 1.606 1.00 79.50 144 MET A CA 1
ATOM 1053 C C . MET A 1 144 ? 22.905 6.779 1.223 1.00 79.50 144 MET A C 1
ATOM 1055 O O . MET A 1 144 ? 23.764 7.347 1.948 1.00 79.50 144 MET A O 1
#

Sequence (144 aa):
MTVDLFTSIDILDADDILYASVVSSVSSDILDADDILDASVVSSVSKDILDADDILYASIVSSVLTDILDDDDILYASVVSIVSTDILDADDILYASVVSSMLTDILDADDIFNASVMSSVSTDILDANDILDASVVSSSLIDM

Secondary structure (DSSP, 8-state):
----EES-EE--STT-EEEEEEEEEEEEEEES---EEEEEEEEEEEEEEES---EEEEEEEEEEEEEEES---EEEEEEEEEEEEEEES---EEEEEEEEEEEEEEES---EEEEEEEEEEEEEEES---EEEEEEES-EEEE-